Protein AF-A0A7Y4IRK3-F1 (afdb_monomer_lite)

pLDDT: mean 85.19, std 12.31, range [51.0, 97.75]

Foldseek 3Di:
DDDQVVVVPDQPPPPDPDGDDDCVNVVRPDDPVVVVVVVQVVCCVVPNHDDDDDDDDD

InterPro domains:
  IPR004143 Biotinyl protein ligase (BPL) and lipoyl protein ligase (LPL), catalytic domain [PS51733] (1-51)
  IPR045864 Class II Aminoacyl-tRNA synthetase/Biotinyl protein ligase (BPL) and lipoyl protein ligase (LPL) [G3DSA:3.30.930.10] (1-48)
  IPR045864 Class II Aminoacyl-tRNA synthetase/Biotinyl protein ligase (BPL) and lipoyl protein ligase (LPL) [SSF55681] (2-50)

Secondary structure (DSSP, 8-state):
---GGGGGG---TT--S-----TTTTT----HHHHHHHHHHHHHHHH-PPPPPP----

Structure (mmCIF, N/CA/C/O backbone):
data_AF-A0A7Y4IRK3-F1
#
_entry.id   AF-A0A7Y4IRK3-F1
#
loop_
_atom_site.group_PDB
_atom_site.id
_atom_site.type_symbol
_atom_site.label_atom_id
_atom_site.label_alt_id
_atom_site.label_comp_id
_atom_site.label_asym_id
_atom_site.label_entity_id
_atom_site.label_seq_id
_atom_site.pdbx_PDB_ins_code
_atom_site.Cartn_x
_atom_site.Cartn_y
_atom_site.Cartn_z
_atom_site.occupancy
_atom_site.B_iso_or_equiv
_atom_site.auth_seq_id
_atom_site.auth_comp_id
_atom_site.auth_asym_id
_atom_site.auth_atom_id
_atom_site.pdbx_PDB_model_num
ATOM 1 N N . GLU A 1 1 ? -10.052 -4.789 -13.036 1.00 75.88 1 GLU A N 1
ATOM 2 C CA . GLU A 1 1 ? -8.619 -4.794 -12.670 1.00 75.88 1 GLU A CA 1
ATOM 3 C C . GLU A 1 1 ? -8.064 -3.391 -12.908 1.00 75.88 1 GLU A C 1
ATOM 5 O O . GLU A 1 1 ? -8.590 -2.731 -13.806 1.00 75.88 1 GLU A O 1
ATOM 10 N N . PRO A 1 2 ? -7.127 -2.877 -12.090 1.00 84.75 2 PRO A N 1
ATOM 11 C CA . PRO A 1 2 ? -6.586 -1.532 -12.281 1.00 84.75 2 PRO A CA 1
ATOM 12 C C . PRO A 1 2 ? -5.628 -1.477 -13.479 1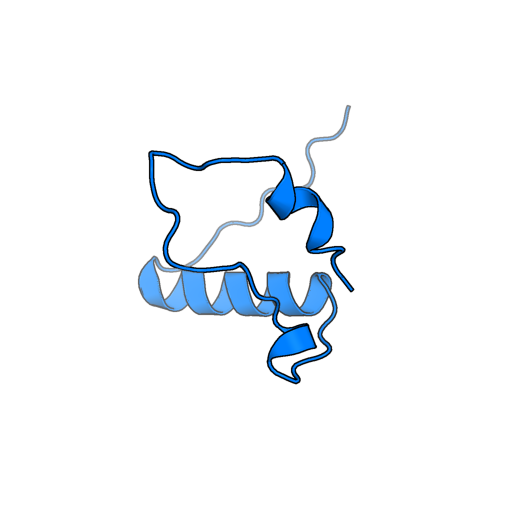.00 84.75 2 PRO A C 1
ATOM 14 O O . PRO A 1 2 ? -4.784 -2.353 -13.640 1.00 84.75 2 PRO A O 1
ATOM 17 N N . ASP A 1 3 ? -5.723 -0.423 -14.292 1.00 88.69 3 ASP A N 1
ATOM 18 C CA . ASP A 1 3 ? -4.745 -0.157 -15.352 1.00 88.69 3 ASP A CA 1
ATOM 19 C C . ASP A 1 3 ? -3.476 0.470 -14.752 1.00 88.69 3 ASP A C 1
ATOM 21 O O . ASP A 1 3 ? -3.470 1.631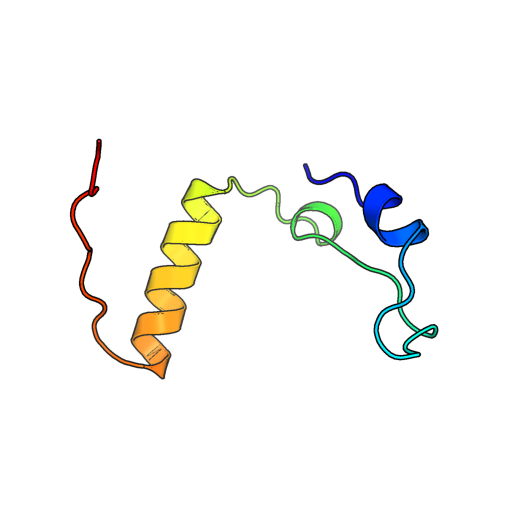 -14.332 1.00 88.69 3 ASP A O 1
ATOM 25 N N . LEU A 1 4 ? -2.392 -0.308 -14.698 1.00 89.25 4 LEU A N 1
ATOM 26 C CA . LEU A 1 4 ? -1.117 0.144 -14.141 1.00 89.25 4 LEU A CA 1
ATOM 27 C C . LEU A 1 4 ? -0.334 1.087 -15.071 1.00 89.25 4 LEU A C 1
ATOM 29 O O . LEU A 1 4 ? 0.606 1.741 -14.613 1.00 89.25 4 LEU A O 1
ATOM 33 N N . SER A 1 5 ? -0.719 1.228 -16.345 1.00 86.88 5 SER A N 1
ATOM 34 C CA . SER A 1 5 ? -0.050 2.142 -17.284 1.00 86.88 5 SER A CA 1
ATOM 35 C C . SER A 1 5 ? -0.178 3.613 -16.869 1.00 86.88 5 SER A C 1
ATOM 37 O O . SER A 1 5 ? 0.714 4.414 -17.150 1.00 86.88 5 SER A O 1
ATOM 39 N N . HIS A 1 6 ? -1.216 3.959 -16.100 1.00 85.19 6 HIS A N 1
ATOM 40 C CA . HIS A 1 6 ? -1.393 5.290 -15.515 1.00 85.19 6 HIS A CA 1
ATOM 41 C C . HIS A 1 6 ? -0.225 5.717 -14.608 1.00 85.19 6 HIS A C 1
ATOM 43 O O . HIS A 1 6 ? 0.043 6.911 -14.472 1.00 85.19 6 HIS A O 1
ATOM 49 N N . PHE A 1 7 ? 0.512 4.768 -14.023 1.00 84.31 7 PHE A N 1
ATOM 50 C CA . PHE A 1 7 ? 1.661 5.061 -13.164 1.00 84.31 7 PHE A CA 1
ATOM 51 C C . PHE A 1 7 ? 2.951 5.329 -13.953 1.00 84.31 7 PHE A C 1
ATOM 53 O O . PHE A 1 7 ? 3.898 5.882 -13.401 1.00 84.31 7 PHE A O 1
ATOM 60 N N . ALA A 1 8 ? 2.999 5.002 -15.250 1.00 80.56 8 ALA A N 1
ATOM 61 C CA . ALA A 1 8 ? 4.192 5.194 -16.078 1.00 80.56 8 ALA A CA 1
ATOM 62 C C . ALA A 1 8 ? 4.502 6.677 -16.371 1.00 80.56 8 ALA A C 1
ATOM 64 O O . ALA A 1 8 ? 5.635 7.016 -16.711 1.00 80.56 8 ALA A O 1
ATOM 65 N N . GLY A 1 9 ? 3.508 7.565 -16.248 1.00 77.94 9 GLY A N 1
ATOM 66 C CA . GLY A 1 9 ? 3.648 9.004 -16.499 1.00 77.94 9 GLY A CA 1
ATOM 67 C C . GLY A 1 9 ? 4.045 9.843 -15.280 1.00 77.94 9 GLY A C 1
ATOM 68 O O . GLY A 1 9 ? 4.246 11.049 -15.423 1.00 77.94 9 GLY A O 1
ATOM 69 N N . ILE A 1 10 ? 4.146 9.244 -14.089 1.00 81.44 10 ILE A N 1
ATOM 70 C CA . ILE A 1 10 ? 4.424 9.957 -12.836 1.00 81.44 10 ILE A CA 1
ATOM 71 C C . ILE A 1 10 ? 5.763 9.515 -12.237 1.00 81.44 10 ILE A C 1
ATOM 73 O O . ILE A 1 10 ? 6.096 8.335 -12.226 1.00 81.44 10 ILE A O 1
ATOM 77 N N . VAL A 1 11 ? 6.542 10.468 -11.715 1.00 70.62 11 VAL A N 1
ATOM 78 C CA . VAL A 1 11 ? 7.806 10.192 -11.009 1.00 70.62 11 VAL A CA 1
ATOM 79 C C . VAL A 1 11 ? 7.647 10.611 -9.545 1.00 70.62 11 VAL A C 1
ATOM 81 O O . VAL A 1 11 ? 7.832 11.789 -9.227 1.00 70.62 11 VAL A O 1
ATOM 84 N N . PRO A 1 12 ? 7.278 9.691 -8.639 1.00 72.69 12 PRO A N 1
ATOM 85 C CA . PRO A 1 12 ? 7.031 10.031 -7.243 1.00 72.69 12 PRO A CA 1
ATOM 86 C C . PRO A 1 12 ? 8.352 10.266 -6.502 1.00 72.69 12 PRO A C 1
ATOM 88 O O . PRO A 1 12 ? 9.161 9.353 -6.356 1.00 72.69 12 PRO A O 1
ATOM 91 N N . CYS A 1 13 ? 8.578 11.504 -6.049 1.00 70.06 13 CYS A N 1
ATOM 92 C CA . CYS A 1 13 ? 9.660 11.920 -5.138 1.00 70.06 13 CYS A CA 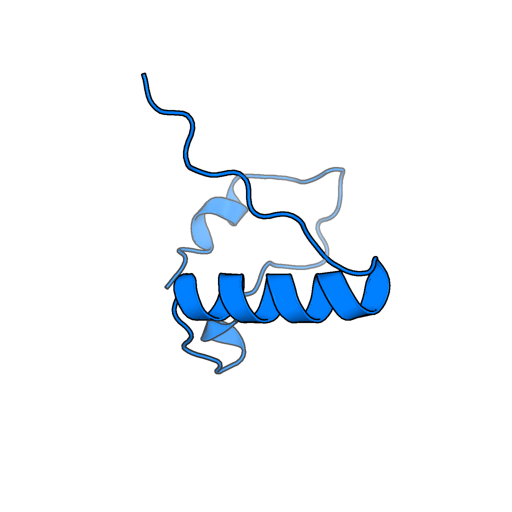1
ATOM 93 C C . CYS A 1 13 ? 11.064 11.327 -5.417 1.00 70.06 13 CYS A C 1
ATOM 95 O O . CYS A 1 13 ? 11.858 11.167 -4.497 1.00 70.06 13 CYS A O 1
ATOM 97 N N . GLY A 1 14 ? 11.385 11.008 -6.677 1.00 69.75 14 GLY A N 1
ATOM 98 C CA . GLY A 1 14 ? 12.684 10.460 -7.087 1.00 69.75 14 GLY A CA 1
ATOM 99 C C . GLY A 1 14 ? 12.841 8.934 -7.021 1.00 69.75 14 GLY A C 1
ATOM 100 O O . GLY A 1 14 ? 13.886 8.441 -7.440 1.00 69.75 14 GLY A O 1
ATOM 101 N N . VAL A 1 15 ? 11.834 8.173 -6.577 1.00 68.75 15 VAL A N 1
ATOM 102 C CA . VAL 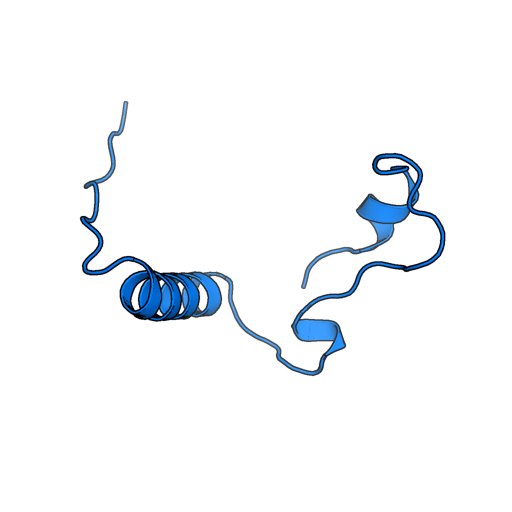A 1 15 ? 11.874 6.700 -6.602 1.00 68.75 15 VAL A CA 1
ATOM 103 C C . VAL A 1 15 ? 11.692 6.223 -8.043 1.00 68.75 15 VAL A C 1
ATOM 105 O O . VAL A 1 15 ? 10.633 6.406 -8.638 1.00 68.75 15 VAL A O 1
ATOM 108 N N . ARG A 1 16 ? 12.752 5.650 -8.622 1.00 66.31 16 ARG A N 1
ATOM 109 C CA . ARG A 1 16 ? 12.775 5.136 -10.008 1.00 66.31 16 ARG A CA 1
ATOM 110 C C . ARG A 1 16 ? 13.057 3.638 -10.100 1.00 66.31 16 ARG A C 1
ATOM 112 O O . ARG A 1 16 ? 12.984 3.072 -11.184 1.00 66.31 16 ARG A O 1
ATOM 119 N N . GLU A 1 17 ? 13.432 3.018 -8.986 1.00 67.00 17 GLU A N 1
ATOM 120 C CA . GLU A 1 17 ? 14.012 1.671 -8.967 1.00 67.00 17 GLU A CA 1
ATOM 121 C C . GLU A 1 17 ? 12.958 0.556 -8.939 1.00 67.00 17 GLU A C 1
ATOM 123 O O . GLU A 1 17 ? 13.266 -0.584 -9.284 1.00 67.00 17 GLU A O 1
ATOM 128 N N . HIS A 1 18 ? 11.710 0.869 -8.578 1.00 75.19 18 HIS A N 1
ATOM 129 C CA . HIS A 1 18 ? 10.641 -0.119 -8.448 1.00 75.19 18 HIS A CA 1
ATOM 130 C C . HIS A 1 18 ? 9.401 0.291 -9.244 1.00 75.19 18 HIS A C 1
ATOM 132 O O . HIS A 1 18 ? 8.981 1.447 -9.211 1.00 75.19 18 HIS A O 1
ATOM 138 N N . GLY A 1 19 ? 8.834 -0.677 -9.970 1.00 82.19 19 GLY A N 1
ATOM 139 C CA . GLY A 1 19 ? 7.538 -0.535 -10.627 1.00 82.19 19 GLY A CA 1
ATOM 140 C C . GLY A 1 19 ? 6.379 -0.626 -9.633 1.00 82.19 19 GLY A C 1
ATOM 141 O O . GLY A 1 19 ? 6.570 -0.818 -8.433 1.00 82.19 19 GLY A O 1
ATOM 142 N N . VAL A 1 20 ? 5.163 -0.512 -10.156 1.00 88.75 20 VAL A N 1
ATOM 143 C CA . VAL A 1 20 ? 3.924 -0.718 -9.398 1.00 88.75 20 VAL A CA 1
ATOM 144 C C . VAL A 1 20 ? 3.378 -2.127 -9.635 1.00 88.75 20 VAL A C 1
ATOM 146 O O . VAL A 1 20 ? 3.691 -2.760 -10.640 1.00 88.75 20 VAL A O 1
ATOM 149 N N . THR A 1 21 ? 2.559 -2.615 -8.708 1.00 92.25 21 THR A N 1
ATOM 150 C CA . THR A 1 21 ? 1.856 -3.901 -8.814 1.00 92.25 21 THR A CA 1
ATOM 151 C C . THR A 1 21 ? 0.435 -3.757 -8.269 1.00 92.25 21 THR A C 1
ATOM 153 O O . THR A 1 21 ? 0.092 -2.728 -7.681 1.00 92.25 21 THR A O 1
ATOM 156 N N . SER A 1 22 ? -0.395 -4.779 -8.452 1.00 94.19 22 SER A N 1
ATOM 157 C CA . SER A 1 22 ? -1.763 -4.849 -7.945 1.00 94.19 22 SER A CA 1
ATOM 158 C C . SER A 1 22 ? -2.032 -6.195 -7.268 1.00 94.19 22 SER A C 1
ATOM 160 O O . SER A 1 22 ? -1.312 -7.165 -7.485 1.00 94.19 22 SER A O 1
ATOM 162 N N . LEU A 1 23 ? -3.100 -6.286 -6.467 1.00 95.50 23 LEU A N 1
ATOM 163 C CA . LEU A 1 23 ? -3.537 -7.570 -5.896 1.00 95.50 23 LEU A CA 1
ATOM 164 C C . LEU A 1 23 ? -3.805 -8.614 -6.991 1.00 95.50 23 LEU A C 1
ATOM 166 O O . LEU A 1 23 ? -3.456 -9.777 -6.829 1.00 95.50 23 LEU A O 1
ATOM 170 N N . VAL A 1 24 ? -4.335 -8.181 -8.135 1.00 95.06 24 VAL A N 1
ATOM 171 C CA . VAL A 1 24 ? -4.566 -9.041 -9.300 1.00 95.06 24 VAL A CA 1
ATOM 172 C C . VAL A 1 24 ? -3.249 -9.579 -9.866 1.00 95.06 24 VAL A C 1
ATOM 174 O O . VAL A 1 24 ? -3.146 -10.784 -10.077 1.00 95.06 24 VAL A O 1
ATOM 177 N N . ASP A 1 25 ? -2.225 -8.736 -10.039 1.00 93.88 25 ASP A N 1
ATOM 178 C CA . ASP A 1 25 ? -0.903 -9.182 -10.522 1.00 93.88 25 ASP A CA 1
ATOM 179 C C . ASP A 1 25 ? -0.207 -10.131 -9.538 1.00 93.88 25 ASP A C 1
ATOM 181 O O . ASP A 1 25 ? 0.630 -10.942 -9.932 1.00 93.88 25 ASP A O 1
ATOM 185 N N . LEU A 1 26 ? -0.575 -10.059 -8.255 1.00 94.62 26 LEU A N 1
ATOM 186 C CA . LEU A 1 26 ? -0.150 -10.996 -7.214 1.00 94.62 26 LEU A CA 1
ATOM 187 C C . LEU A 1 26 ? -0.992 -12.288 -7.172 1.00 94.62 26 LEU A C 1
ATOM 189 O O . LEU A 1 26 ? -0.762 -13.136 -6.311 1.00 94.62 26 LEU A O 1
ATOM 193 N N . GLY A 1 27 ? -1.955 -12.463 -8.082 1.00 95.94 27 GLY A N 1
ATOM 194 C CA . GLY A 1 27 ? -2.817 -13.645 -8.159 1.00 95.94 27 GLY A CA 1
ATOM 195 C C . GLY A 1 27 ? -4.045 -13.602 -7.244 1.00 95.94 27 GLY A C 1
ATOM 196 O O . GLY A 1 27 ? -4.640 -14.646 -6.977 1.00 95.94 27 GLY A O 1
ATOM 197 N N . LEU A 1 28 ? -4.434 -12.419 -6.760 1.00 95.88 28 LEU A N 1
ATOM 198 C CA . LEU A 1 28 ? -5.581 -12.193 -5.875 1.00 95.88 28 LEU A CA 1
ATOM 199 C C . LEU A 1 28 ? -6.661 -11.357 -6.590 1.00 95.88 28 LEU A C 1
ATOM 201 O O . LEU A 1 28 ? -6.718 -10.135 -6.418 1.00 95.88 28 LEU A O 1
ATOM 205 N N . PRO A 1 29 ? -7.535 -11.986 -7.399 1.00 93.69 29 PRO A N 1
ATOM 206 C CA . PRO A 1 29 ? -8.641 -11.297 -8.051 1.00 93.69 29 PRO A CA 1
ATOM 207 C C . PRO A 1 29 ? -9.753 -11.009 -7.033 1.00 93.69 29 PRO A C 1
ATOM 209 O O . PRO A 1 29 ? -10.661 -11.813 -6.842 1.00 93.69 29 PRO A O 1
ATOM 212 N N . VAL A 1 30 ? -9.661 -9.858 -6.368 1.00 94.62 30 VAL A N 1
ATOM 213 C CA . VAL A 1 30 ? -10.635 -9.388 -5.371 1.00 94.62 30 VAL A CA 1
ATOM 214 C C . VAL A 1 30 ? -11.389 -8.155 -5.861 1.00 94.62 30 VAL A C 1
ATOM 216 O O . VAL A 1 30 ? -10.861 -7.328 -6.609 1.00 94.62 30 VAL A O 1
ATOM 219 N N . SER A 1 31 ? -12.639 -8.020 -5.431 1.00 94.88 31 SER A N 1
ATOM 220 C CA . SER A 1 31 ? -13.446 -6.819 -5.644 1.00 94.88 31 SER A CA 1
ATOM 221 C C . SER A 1 31 ? -13.045 -5.689 -4.688 1.00 94.88 31 SER A C 1
ATOM 223 O O . SER A 1 31 ? -12.477 -5.922 -3.621 1.00 94.88 31 SER A O 1
ATOM 225 N N . LEU A 1 32 ? -13.388 -4.443 -5.033 1.00 93.25 32 LEU A N 1
ATOM 226 C CA . LEU A 1 32 ? -13.160 -3.299 -4.139 1.00 93.25 32 LEU A CA 1
ATOM 227 C C . LEU A 1 32 ? -13.941 -3.420 -2.824 1.00 93.25 32 LEU A C 1
ATOM 229 O O . LEU A 1 32 ? -13.416 -3.068 -1.777 1.00 93.25 32 LEU A O 1
ATOM 233 N N . ALA A 1 33 ? -15.152 -3.982 -2.859 1.00 95.44 33 ALA A N 1
ATOM 234 C CA . ALA A 1 33 ? -15.943 -4.204 -1.650 1.00 95.44 33 ALA A CA 1
ATOM 235 C C . ALA A 1 33 ? -15.257 -5.188 -0.685 1.00 95.44 33 ALA A C 1
ATOM 237 O O . ALA A 1 33 ? -15.268 -4.980 0.527 1.00 95.44 33 ALA A O 1
ATOM 238 N N . GLU A 1 34 ? -14.624 -6.242 -1.209 1.00 95.75 34 GLU A N 1
ATOM 239 C CA . GLU A 1 34 ? -13.834 -7.170 -0.391 1.00 95.75 34 GLU A CA 1
ATOM 240 C C . GLU A 1 34 ? -12.597 -6.487 0.195 1.00 95.75 34 GLU A C 1
ATOM 242 O O . GLU A 1 34 ? -12.308 -6.670 1.379 1.00 95.75 34 GLU A O 1
ATOM 247 N N . VAL A 1 35 ? -11.900 -5.664 -0.597 1.00 96.31 35 VAL A N 1
ATOM 248 C CA . VAL A 1 35 ? -10.771 -4.859 -0.108 1.00 96.31 35 VAL A CA 1
ATOM 249 C C . VAL A 1 35 ? -11.215 -3.929 1.023 1.00 96.31 35 VAL A C 1
ATOM 251 O O . VAL A 1 35 ? -10.559 -3.916 2.060 1.00 96.31 35 VAL A O 1
ATOM 254 N N . ASP A 1 36 ? -12.340 -3.224 0.885 1.00 94.88 36 ASP A N 1
ATOM 255 C CA . ASP A 1 36 ? -12.872 -2.325 1.919 1.00 94.88 36 ASP A CA 1
ATOM 256 C C . ASP A 1 36 ? -13.189 -3.066 3.224 1.00 94.88 36 ASP A C 1
ATOM 258 O O . ASP A 1 36 ? -12.840 -2.608 4.318 1.00 94.88 36 ASP A O 1
ATOM 262 N N . MET A 1 37 ? -13.817 -4.241 3.126 1.00 94.62 37 MET A N 1
ATOM 263 C CA . MET A 1 37 ? -14.122 -5.073 4.291 1.00 94.62 37 MET A CA 1
ATOM 264 C C . MET A 1 37 ? -12.850 -5.513 5.024 1.00 94.62 37 MET A C 1
ATOM 266 O O . MET A 1 37 ? -12.781 -5.402 6.252 1.00 94.62 37 MET A O 1
ATOM 270 N N . GLN A 1 38 ? -11.847 -5.996 4.285 1.00 96.38 38 GLN A N 1
ATOM 271 C CA . GLN A 1 38 ? -10.585 -6.457 4.869 1.00 96.38 38 GLN A CA 1
ATOM 272 C C . GLN A 1 38 ? -9.754 -5.298 5.417 1.00 96.38 38 GLN A C 1
ATOM 274 O O . GLN A 1 38 ? -9.186 -5.409 6.503 1.00 96.38 38 GLN A O 1
ATOM 279 N N . LEU A 1 39 ? -9.742 -4.159 4.723 1.00 95.19 39 LEU A N 1
ATOM 280 C CA . LEU A 1 39 ? -9.091 -2.942 5.189 1.00 95.19 39 LEU A CA 1
ATOM 281 C C . LEU A 1 39 ? -9.684 -2.493 6.525 1.00 95.19 39 LEU A C 1
ATOM 283 O O . LEU A 1 39 ? -8.932 -2.224 7.458 1.00 95.19 39 LEU A O 1
ATOM 287 N N . ARG A 1 40 ? -11.017 -2.468 6.659 1.00 93.69 40 ARG A N 1
ATOM 288 C CA . ARG A 1 40 ? -11.677 -2.101 7.918 1.00 93.69 40 ARG A CA 1
ATOM 289 C C . ARG A 1 40 ? -11.317 -3.051 9.062 1.00 93.69 40 ARG A C 1
ATOM 291 O O . ARG A 1 40 ? -11.100 -2.582 10.179 1.00 93.69 40 ARG A O 1
ATOM 298 N N . ALA A 1 41 ? -11.262 -4.356 8.795 1.00 94.88 41 ALA A N 1
ATOM 299 C CA . ALA A 1 41 ? -10.873 -5.355 9.788 1.00 94.88 41 ALA A CA 1
ATOM 300 C C . ALA A 1 41 ? -9.419 -5.151 10.249 1.00 94.88 41 ALA A C 1
ATOM 302 O O . ALA A 1 41 ? -9.184 -4.957 11.440 1.00 94.88 41 ALA A O 1
ATOM 303 N N . ALA A 1 42 ? -8.469 -5.080 9.309 1.00 96.62 42 ALA A N 1
ATOM 304 C CA . ALA A 1 42 ? -7.049 -4.873 9.603 1.00 96.62 42 ALA A CA 1
ATOM 305 C C . ALA A 1 42 ? -6.785 -3.534 10.311 1.00 96.62 42 ALA A C 1
ATOM 307 O O . ALA A 1 42 ? -5.964 -3.443 11.222 1.00 96.62 42 ALA A O 1
ATOM 308 N N . PHE A 1 43 ? -7.515 -2.482 9.935 1.00 96.56 43 PHE A N 1
ATOM 309 C CA . PHE A 1 43 ? -7.410 -1.184 10.591 1.00 96.56 43 PHE A CA 1
ATOM 310 C C . PHE A 1 43 ? -7.863 -1.257 12.053 1.00 96.56 43 PHE A C 1
ATOM 312 O O . PHE A 1 43 ? -7.204 -0.697 12.927 1.00 96.56 43 PHE A O 1
ATOM 319 N N . ALA A 1 44 ? -8.955 -1.976 12.337 1.00 96.38 44 ALA A N 1
ATOM 320 C CA . ALA A 1 44 ? -9.466 -2.116 13.695 1.00 96.38 44 ALA A CA 1
ATOM 321 C C . ALA A 1 44 ? -8.532 -2.916 14.615 1.00 96.38 44 ALA A C 1
ATOM 323 O O . ALA A 1 44 ? -8.486 -2.647 15.814 1.00 96.38 44 ALA A O 1
ATOM 324 N N . GLU A 1 45 ? -7.756 -3.853 14.069 1.00 97.00 45 GLU A N 1
ATOM 325 C CA . GLU A 1 45 ? -6.722 -4.569 14.824 1.00 97.00 45 GLU A CA 1
ATOM 326 C C . GLU A 1 45 ? -5.591 -3.641 15.290 1.00 97.00 45 GLU A C 1
ATOM 328 O O .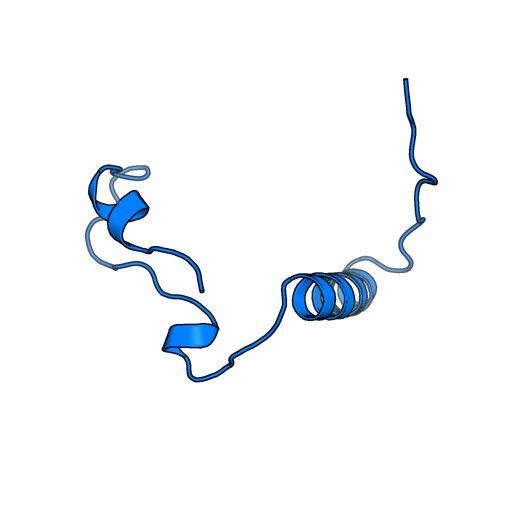 GLU A 1 45 ? -5.084 -3.796 16.399 1.00 97.00 45 GLU A O 1
ATOM 333 N N . ILE A 1 46 ? -5.213 -2.660 14.465 1.00 97.75 46 ILE A N 1
ATOM 334 C CA . ILE A 1 46 ? -4.103 -1.741 14.757 1.00 97.75 46 ILE A CA 1
ATOM 335 C C . ILE A 1 46 ? -4.570 -0.546 15.597 1.00 97.75 46 ILE A C 1
ATOM 337 O O . ILE A 1 46 ? -3.882 -0.131 16.530 1.00 97.75 46 ILE A O 1
ATOM 341 N N . PHE A 1 47 ? -5.729 0.022 15.262 1.00 96.25 47 PHE A N 1
ATOM 342 C CA . PHE A 1 47 ? -6.191 1.309 15.789 1.00 96.25 47 PHE A CA 1
ATOM 343 C C . PHE A 1 47 ? -7.422 1.210 16.701 1.00 96.25 47 PHE A C 1
ATOM 345 O O . PHE A 1 47 ? -7.788 2.199 17.336 1.00 96.25 47 PHE A O 1
ATOM 352 N N . GLY A 1 48 ? -8.056 0.040 16.805 1.00 93.88 48 GLY A N 1
ATOM 353 C CA . GLY A 1 48 ? -9.291 -0.161 17.563 1.00 93.88 48 GLY A CA 1
ATOM 354 C C . GLY A 1 48 ? -10.568 0.098 16.753 1.00 93.88 48 GLY A C 1
ATOM 355 O O . GLY A 1 48 ? -10.547 0.322 15.545 1.00 93.88 48 GLY A O 1
ATOM 356 N N . ALA A 1 49 ? -11.722 0.025 17.422 1.00 91.00 49 ALA A N 1
ATOM 357 C CA . ALA A 1 49 ? -13.029 0.062 16.765 1.00 91.00 49 ALA A CA 1
ATOM 358 C C . ALA A 1 49 ? -13.245 1.338 15.927 1.00 91.00 49 ALA A C 1
ATOM 360 O O . ALA A 1 49 ? -13.119 2.455 16.426 1.00 91.00 49 ALA A O 1
ATOM 361 N N . THR A 1 50 ? -13.637 1.157 14.663 1.00 86.88 50 THR A N 1
ATOM 362 C CA . THR A 1 50 ? -13.977 2.252 13.747 1.00 86.88 50 THR A CA 1
ATOM 363 C C . THR A 1 50 ? -15.465 2.584 13.814 1.00 86.88 50 THR A C 1
ATOM 365 O O . THR A 1 50 ? -16.322 1.693 13.837 1.00 86.88 50 THR A O 1
ATOM 368 N N . VAL A 1 51 ? -15.779 3.877 13.805 1.00 85.94 51 VAL A N 1
ATOM 369 C CA . VAL A 1 51 ? -17.144 4.388 13.640 1.00 85.94 51 VAL A CA 1
ATOM 370 C C . VAL A 1 51 ? -17.483 4.467 12.154 1.00 85.94 51 VAL A C 1
ATOM 372 O O . VAL A 1 51 ? -16.682 4.946 11.359 1.00 85.94 51 VAL A O 1
ATOM 375 N N . SER A 1 52 ? -18.659 3.968 11.774 1.00 78.12 52 SER A N 1
ATOM 376 C CA . SER A 1 52 ? -19.199 4.205 10.435 1.00 78.12 52 SER A CA 1
ATOM 377 C C . SER A 1 52 ? -19.891 5.558 10.449 1.00 78.12 52 SER A C 1
ATOM 379 O O . SER A 1 52 ? -20.857 5.731 11.193 1.00 78.12 52 SER A O 1
ATOM 381 N N . GLU A 1 53 ? -19.438 6.498 9.628 1.00 71.56 53 GLU A N 1
ATOM 382 C CA . GLU A 1 53 ? -20.281 7.635 9.267 1.00 71.56 53 GLU A CA 1
ATOM 383 C C . GLU A 1 53 ? -21.418 7.110 8.376 1.00 71.56 53 GLU A C 1
ATOM 385 O O . GLU A 1 53 ? -21.193 6.296 7.476 1.00 71.56 53 GLU A O 1
ATOM 390 N N . ALA A 1 54 ? -22.661 7.492 8.673 1.00 66.94 54 ALA A N 1
ATOM 391 C CA . ALA A 1 54 ? -23.755 7.337 7.718 1.00 66.94 54 ALA A CA 1
ATOM 392 C C . ALA A 1 54 ? -23.500 8.306 6.548 1.00 66.94 54 ALA A C 1
ATOM 394 O O . ALA A 1 54 ? -22.876 9.340 6.777 1.00 66.94 54 ALA A O 1
ATOM 395 N N . PRO A 1 55 ? -23.946 8.019 5.314 1.00 63.88 55 PRO A N 1
ATOM 396 C CA . PRO A 1 55 ? -23.614 8.878 4.184 1.00 63.88 55 PRO A CA 1
ATOM 397 C C . PRO A 1 55 ? -24.180 10.290 4.398 1.00 63.88 55 PRO A C 1
ATOM 399 O O . PRO A 1 55 ? -25.398 10.471 4.439 1.00 63.88 55 PRO A O 1
ATOM 402 N N . GLU A 1 56 ? -23.304 11.290 4.516 1.00 58.50 56 GLU A N 1
ATOM 403 C CA . GLU A 1 56 ? -23.679 12.680 4.272 1.00 58.50 56 GLU A CA 1
ATOM 404 C C . GLU A 1 56 ? -23.946 12.830 2.770 1.00 58.50 56 GLU A C 1
ATOM 406 O O 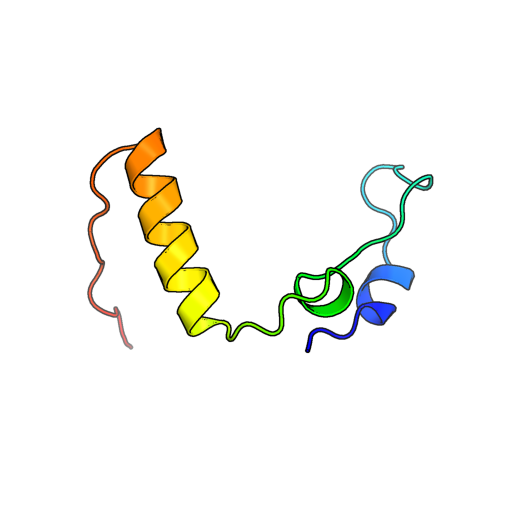. GLU A 1 56 ? -23.053 12.652 1.942 1.00 58.50 56 GLU A O 1
ATOM 411 N N . ASN A 1 57 ? -25.197 13.120 2.416 1.00 51.00 57 ASN A N 1
ATOM 412 C CA . ASN A 1 57 ? -25.611 13.424 1.052 1.00 51.00 57 ASN A CA 1
ATOM 413 C C . ASN A 1 57 ? -26.272 14.807 1.022 1.00 51.00 57 ASN A C 1
ATOM 415 O O . ASN A 1 57 ? -27.323 14.979 1.645 1.00 51.00 57 ASN A O 1
ATOM 419 N N . PRO A 1 58 ? -25.715 15.770 0.279 1.00 55.44 58 PRO A N 1
ATOM 420 C CA . PRO A 1 58 ? -26.498 16.705 -0.513 1.00 55.44 58 PRO A CA 1
ATOM 421 C C . PRO A 1 58 ? -26.725 16.156 -1.930 1.00 55.44 58 PRO A C 1
ATOM 423 O O . PRO A 1 58 ? -25.730 15.888 -2.638 1.00 55.44 58 PRO A O 1
#

Organism: Myxococcus xanthus (NCBI:txid34)

Sequence (58 aa):
EPDLSHFAGIVPCGVREHGVTSLVDLGLPVSLAEVDMQLRAAFAEIFGATVSEAPENP

Radius of gyration: 16.06 Å; chains: 1; bounding box: 40×30×35 Å